Protein AF-A0A5E9AK04-F1 (afdb_monomer_lite)

Structure (mmCIF, N/CA/C/O backbone):
data_AF-A0A5E9AK04-F1
#
_entry.id   AF-A0A5E9AK04-F1
#
loop_
_atom_site.group_PDB
_atom_site.id
_atom_site.type_symbol
_atom_site.label_atom_id
_atom_site.label_alt_id
_atom_site.label_comp_id
_atom_site.label_asym_id
_atom_site.label_entity_id
_atom_site.label_seq_id
_atom_site.pdbx_PDB_ins_code
_atom_site.Cartn_x
_atom_site.Cartn_y
_atom_site.Cartn_z
_atom_site.occupancy
_atom_site.B_iso_or_equiv
_atom_site.auth_seq_id
_atom_site.auth_comp_id
_atom_site.auth_asym_id
_atom_site.auth_atom_id
_atom_site.pdbx_PDB_model_num
ATOM 1 N N . MET A 1 1 ? 7.379 4.661 -23.311 1.00 40.50 1 MET A N 1
ATOM 2 C CA . MET A 1 1 ? 7.378 3.587 -22.299 1.00 40.50 1 MET A CA 1
ATOM 3 C C . MET A 1 1 ? 6.338 3.997 -21.280 1.00 40.50 1 MET A C 1
ATOM 5 O O . MET A 1 1 ? 6.493 5.065 -20.714 1.00 40.50 1 MET A O 1
ATOM 9 N N . PHE A 1 2 ? 5.223 3.277 -21.164 1.00 50.31 2 PHE A N 1
ATOM 10 C CA . PHE A 1 2 ? 4.175 3.666 -20.222 1.00 50.31 2 PHE A CA 1
ATOM 11 C C . PHE A 1 2 ? 4.665 3.323 -18.822 1.00 50.31 2 PHE A C 1
ATOM 13 O O . PHE A 1 2 ? 4.843 2.157 -18.478 1.00 50.31 2 PHE A O 1
ATOM 20 N N . GLU A 1 3 ? 4.985 4.357 -18.063 1.00 57.16 3 GLU A N 1
ATOM 21 C CA . GLU A 1 3 ? 5.298 4.248 -16.653 1.00 57.16 3 GLU A CA 1
ATOM 22 C C . GLU A 1 3 ? 4.036 3.793 -15.922 1.00 57.16 3 GLU A C 1
ATOM 24 O O . GLU A 1 3 ? 3.156 4.590 -15.616 1.00 57.16 3 GLU A O 1
ATOM 29 N N . ASP A 1 4 ? 3.946 2.484 -15.681 1.00 65.88 4 ASP A N 1
ATOM 30 C CA . ASP A 1 4 ? 2.973 1.851 -14.786 1.00 65.88 4 ASP A CA 1
ATOM 31 C C . ASP A 1 4 ? 3.318 2.239 -13.339 1.00 65.88 4 ASP A C 1
ATOM 33 O O . ASP A 1 4 ? 3.806 1.441 -12.539 1.00 65.88 4 ASP A O 1
ATOM 37 N N . ARG A 1 5 ? 3.179 3.533 -13.047 1.00 72.12 5 ARG A N 1
ATOM 38 C CA . ARG A 1 5 ? 3.321 4.101 -11.713 1.00 72.12 5 ARG A CA 1
ATOM 39 C C . ARG A 1 5 ? 2.019 3.827 -10.980 1.00 72.12 5 ARG A C 1
ATOM 41 O O . ARG A 1 5 ? 0.952 4.243 -11.424 1.00 72.12 5 ARG A O 1
ATOM 48 N N . ILE A 1 6 ? 2.115 3.108 -9.871 1.00 85.81 6 ILE A N 1
ATOM 49 C CA . ILE A 1 6 ? 0.977 2.900 -8.984 1.00 85.81 6 ILE A CA 1
ATOM 50 C C . ILE A 1 6 ? 0.842 4.124 -8.097 1.00 85.81 6 ILE A C 1
ATOM 52 O O . ILE A 1 6 ? 1.796 4.508 -7.422 1.00 85.81 6 ILE A O 1
ATOM 56 N N . ASP A 1 7 ? -0.355 4.698 -8.082 1.00 89.81 7 ASP A N 1
ATOM 57 C CA . ASP A 1 7 ? -0.721 5.708 -7.103 1.00 89.81 7 ASP A CA 1
ATOM 58 C C . ASP A 1 7 ? -1.073 5.012 -5.783 1.00 89.81 7 ASP A C 1
ATOM 60 O O . ASP A 1 7 ? -2.156 4.448 -5.606 1.00 89.81 7 ASP A O 1
ATOM 64 N N . VAL A 1 8 ? -0.091 4.958 -4.884 1.00 90.62 8 VAL A N 1
ATOM 65 C CA . VAL A 1 8 ? -0.197 4.228 -3.614 1.00 90.62 8 VAL A CA 1
ATOM 66 C C . VAL A 1 8 ? -1.207 4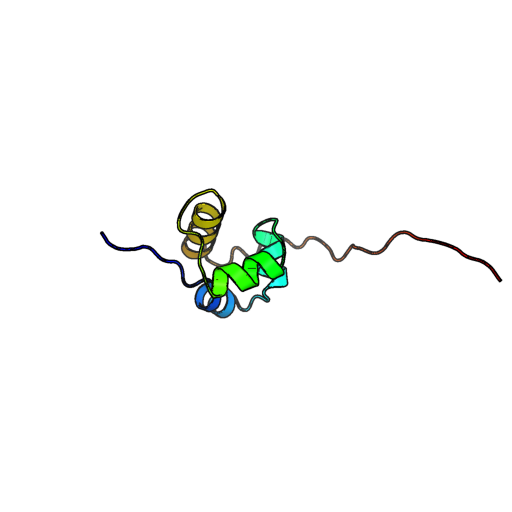.893 -2.679 1.00 90.62 8 VAL A C 1
ATOM 68 O O . VAL A 1 8 ? -1.907 4.190 -1.949 1.00 90.62 8 VAL A O 1
ATOM 71 N N . ALA A 1 9 ? -1.333 6.222 -2.745 1.00 91.25 9 ALA A N 1
ATOM 72 C CA . ALA A 1 9 ? -2.296 6.969 -1.947 1.00 91.25 9 ALA A CA 1
ATOM 73 C C . ALA A 1 9 ? -3.723 6.648 -2.398 1.00 91.25 9 ALA A C 1
ATOM 75 O O . ALA A 1 9 ? -4.531 6.204 -1.582 1.00 91.25 9 ALA A O 1
ATOM 76 N N . ALA A 1 10 ? -4.000 6.742 -3.702 1.00 90.56 10 ALA A N 1
ATOM 77 C CA . ALA A 1 10 ? -5.312 6.408 -4.247 1.00 90.56 10 ALA A CA 1
ATOM 78 C C . ALA A 1 10 ? -5.680 4.931 -4.022 1.00 90.56 10 ALA A C 1
ATOM 80 O O . ALA A 1 10 ? -6.829 4.621 -3.701 1.00 90.56 10 ALA A O 1
ATOM 81 N N . LEU A 1 11 ? -4.711 4.012 -4.138 1.00 90.00 11 LEU A N 1
ATOM 82 C CA . LEU A 1 11 ? -4.920 2.591 -3.846 1.00 90.00 11 LEU A CA 1
ATOM 83 C C . LEU A 1 11 ? -5.338 2.383 -2.385 1.00 90.00 11 LEU A C 1
ATOM 85 O O . LEU A 1 11 ? -6.310 1.684 -2.106 1.00 90.00 11 LEU A O 1
ATOM 89 N N . ARG A 1 12 ? -4.629 3.018 -1.449 1.00 91.19 12 ARG A N 1
ATOM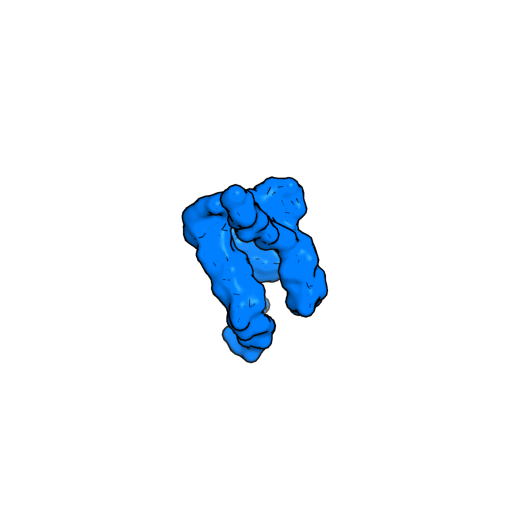 90 C CA . ARG A 1 12 ? -4.926 2.942 -0.018 1.00 91.19 12 ARG A CA 1
ATOM 91 C C . ARG A 1 12 ? -6.291 3.552 0.311 1.00 91.19 12 ARG A C 1
ATOM 93 O O . ARG A 1 12 ? -7.052 2.959 1.074 1.00 91.19 12 ARG A O 1
ATOM 100 N N . GLU A 1 13 ? -6.601 4.719 -0.247 1.00 90.12 13 GLU A N 1
ATOM 101 C CA . GLU A 1 13 ? -7.880 5.406 -0.041 1.00 90.12 13 GLU A CA 1
ATOM 102 C C . GLU A 1 13 ? -9.056 4.609 -0.611 1.00 90.12 13 GLU A C 1
ATOM 104 O O . GLU A 1 13 ? -10.076 4.476 0.061 1.00 90.12 13 GLU A O 1
ATOM 109 N N . GLY A 1 14 ? -8.890 3.991 -1.784 1.00 89.00 14 GLY A N 1
ATOM 110 C CA . GLY A 1 14 ? -9.889 3.097 -2.374 1.00 89.00 14 GLY A CA 1
ATOM 111 C C . GLY A 1 14 ? -10.179 1.855 -1.525 1.00 89.00 14 GLY A C 1
ATOM 112 O O . GLY A 1 14 ? -11.279 1.310 -1.581 1.00 89.00 14 GLY A O 1
ATOM 113 N N . LEU A 1 15 ? -9.216 1.435 -0.700 1.00 87.31 15 LEU A N 1
ATOM 114 C CA . LEU A 1 15 ? -9.361 0.341 0.265 1.00 87.31 15 LEU A CA 1
ATOM 115 C C . LEU A 1 15 ? -9.829 0.815 1.653 1.00 87.31 15 LEU A C 1
ATOM 117 O O . LEU A 1 15 ? -10.143 -0.014 2.506 1.00 87.31 15 LEU A O 1
ATOM 121 N N . GLY A 1 16 ? -9.864 2.128 1.911 1.00 89.88 16 GLY A N 1
ATOM 122 C CA . GLY A 1 16 ? -10.144 2.690 3.235 1.00 89.88 16 GLY A CA 1
ATOM 123 C C . GLY A 1 16 ? -9.063 2.379 4.279 1.00 89.88 16 GLY A C 1
ATOM 124 O O . GLY A 1 16 ? -9.354 2.322 5.473 1.00 89.88 16 GLY A O 1
ATOM 125 N N . TRP A 1 17 ? -7.825 2.127 3.847 1.00 90.81 17 TRP A N 1
ATOM 126 C CA . TRP A 1 17 ? -6.727 1.726 4.728 1.00 90.81 17 TRP A CA 1
ATOM 127 C C . TRP A 1 17 ? -5.928 2.925 5.249 1.00 90.81 17 TRP A C 1
ATOM 129 O O . TRP A 1 17 ? -5.838 3.987 4.633 1.00 90.81 17 TRP A O 1
ATOM 139 N N . THR A 1 18 ? -5.294 2.752 6.402 1.00 92.75 18 THR A N 1
ATOM 140 C CA . THR A 1 18 ? -4.267 3.666 6.917 1.00 92.75 18 THR A CA 1
ATOM 141 C C . THR A 1 18 ? -2.893 3.309 6.347 1.00 92.75 18 THR A C 1
ATOM 143 O O . THR A 1 18 ? -2.676 2.196 5.869 1.00 92.75 18 THR A O 1
ATOM 146 N N . GLN A 1 19 ? -1.937 4.247 6.402 1.00 92.50 19 GLN A N 1
ATOM 147 C CA . GLN A 1 19 ? -0.554 3.971 5.980 1.00 92.50 19 GLN A CA 1
ATOM 148 C C . GLN A 1 19 ? 0.044 2.788 6.756 1.00 92.50 19 GLN A C 1
ATOM 150 O O . GLN A 1 19 ? 0.776 1.997 6.177 1.00 92.50 19 GLN A O 1
ATOM 155 N N . GLN A 1 20 ? -0.294 2.658 8.046 1.00 91.00 20 GLN A N 1
ATOM 156 C CA . GLN A 1 20 ? 0.162 1.559 8.895 1.00 91.00 20 GLN A CA 1
ATOM 157 C C . GLN A 1 20 ? -0.396 0.216 8.411 1.00 91.00 20 GLN A C 1
ATOM 159 O O . GLN A 1 20 ? 0.371 -0.705 8.199 1.00 91.00 20 GLN A O 1
ATOM 164 N N . GLN A 1 21 ? -1.696 0.129 8.114 1.00 89.31 21 GLN A N 1
ATOM 165 C CA . GLN A 1 21 ? -2.300 -1.112 7.606 1.00 89.31 21 GLN A CA 1
ATOM 166 C C . GLN A 1 21 ? -1.708 -1.563 6.267 1.00 89.31 21 GLN A C 1
ATOM 168 O O . GLN A 1 21 ? -1.501 -2.755 6.058 1.00 89.31 21 GLN A O 1
ATOM 173 N N . LEU A 1 22 ? -1.413 -0.621 5.367 1.00 90.00 22 LEU A N 1
ATOM 174 C CA . LEU A 1 22 ? -0.711 -0.945 4.126 1.00 90.00 22 LEU A CA 1
ATOM 175 C C . LEU A 1 22 ? 0.725 -1.416 4.403 1.00 90.00 22 LEU A C 1
ATOM 177 O O . LEU A 1 22 ? 1.213 -2.320 3.732 1.00 90.00 22 LEU A O 1
ATOM 181 N N . ALA A 1 23 ? 1.386 -0.825 5.398 1.00 90.62 23 ALA A N 1
ATOM 182 C CA . ALA A 1 23 ? 2.734 -1.198 5.801 1.00 90.62 23 ALA A CA 1
ATOM 183 C C . ALA A 1 23 ? 2.773 -2.623 6.373 1.00 90.62 23 ALA A C 1
ATOM 185 O O . ALA A 1 23 ? 3.564 -3.437 5.907 1.00 90.62 23 ALA A O 1
ATOM 186 N N . ASP A 1 24 ? 1.850 -2.949 7.281 1.00 89.88 24 ASP A N 1
ATOM 187 C CA . ASP A 1 24 ? 1.664 -4.296 7.826 1.00 89.88 24 ASP A CA 1
ATOM 188 C C . ASP A 1 24 ? 1.351 -5.320 6.721 1.00 89.88 24 ASP A C 1
ATOM 190 O O . ASP A 1 24 ? 1.882 -6.428 6.730 1.00 89.88 24 ASP A O 1
ATOM 194 N N . TYR A 1 25 ? 0.534 -4.953 5.725 1.00 88.06 25 TYR A N 1
ATOM 195 C CA . TYR A 1 25 ? 0.236 -5.829 4.586 1.00 88.06 25 TYR A CA 1
ATOM 196 C C . TYR A 1 25 ? 1.460 -6.077 3.691 1.00 88.06 25 TYR A C 1
ATOM 198 O O . TYR A 1 25 ? 1.659 -7.182 3.187 1.00 88.06 25 TYR A O 1
ATOM 206 N N . CYS A 1 26 ? 2.278 -5.047 3.473 1.00 86.56 26 CYS A N 1
ATOM 207 C CA . CYS A 1 26 ? 3.474 -5.121 2.638 1.00 86.56 26 CYS A CA 1
ATOM 208 C C . CYS A 1 26 ? 4.742 -5.543 3.402 1.00 86.56 26 CYS A C 1
ATOM 210 O O . CYS A 1 26 ? 5.813 -5.517 2.794 1.00 86.56 26 CYS A O 1
ATOM 212 N N . ASP A 1 27 ? 4.630 -5.906 4.686 1.00 87.00 27 ASP A N 1
ATOM 213 C CA . ASP A 1 27 ? 5.749 -6.205 5.596 1.00 87.00 27 ASP A CA 1
ATOM 214 C C . ASP A 1 27 ? 6.842 -5.120 5.538 1.00 87.00 27 ASP A C 1
ATOM 216 O O . ASP A 1 27 ? 8.021 -5.362 5.281 1.00 87.00 27 ASP A O 1
ATOM 220 N N . THR A 1 28 ? 6.420 -3.864 5.675 1.00 89.62 28 THR A N 1
ATOM 221 C CA . THR A 1 28 ? 7.303 -2.699 5.601 1.00 89.62 28 THR A CA 1
ATOM 222 C C . THR A 1 28 ? 6.968 -1.672 6.677 1.00 89.62 28 THR A C 1
ATOM 224 O O . THR A 1 28 ? 6.001 -1.807 7.420 1.00 89.62 28 THR A O 1
ATOM 227 N N . ASP A 1 29 ? 7.768 -0.614 6.763 1.00 92.12 29 ASP A N 1
ATOM 228 C CA . ASP A 1 29 ? 7.544 0.480 7.698 1.00 92.12 29 ASP A CA 1
ATOM 229 C C . ASP A 1 29 ? 6.538 1.503 7.162 1.00 92.12 29 ASP A C 1
ATOM 231 O O . ASP A 1 29 ? 6.507 1.846 5.976 1.00 92.12 29 ASP A O 1
ATOM 235 N N . ARG A 1 30 ? 5.771 2.110 8.071 1.00 93.50 30 ARG A N 1
ATOM 236 C CA . ARG A 1 30 ? 4.849 3.211 7.746 1.00 93.50 30 ARG A CA 1
ATOM 237 C C . ARG A 1 30 ? 5.561 4.403 7.086 1.00 93.50 30 ARG A C 1
ATOM 239 O O . ARG A 1 30 ? 4.980 5.074 6.234 1.00 93.50 30 ARG A O 1
ATOM 246 N N . SER A 1 31 ? 6.822 4.661 7.439 1.00 92.50 31 SER A N 1
ATOM 247 C CA . SER A 1 31 ? 7.669 5.670 6.783 1.00 92.50 31 SER A CA 1
ATOM 248 C C . SER A 1 31 ? 8.004 5.298 5.334 1.00 92.50 31 SER A C 1
ATOM 250 O O . SER A 1 31 ? 8.023 6.173 4.469 1.00 92.50 31 SER A O 1
ATOM 252 N N . THR A 1 32 ? 8.195 4.009 5.045 1.00 91.94 32 THR A N 1
ATOM 253 C CA . THR A 1 32 ? 8.395 3.490 3.687 1.00 91.94 32 THR A CA 1
ATOM 254 C C . THR A 1 32 ? 7.131 3.659 2.851 1.00 91.94 32 THR A C 1
ATOM 256 O O . THR A 1 32 ? 7.218 4.135 1.721 1.00 91.94 32 THR A O 1
ATOM 259 N N . VAL A 1 33 ? 5.950 3.394 3.419 1.00 92.44 33 VAL A N 1
ATOM 260 C CA . VAL A 1 33 ? 4.667 3.673 2.750 1.00 92.44 33 VAL A CA 1
ATOM 261 C C . VAL A 1 33 ? 4.486 5.166 2.476 1.00 92.44 33 VAL A C 1
ATOM 263 O O . VAL A 1 33 ? 4.149 5.542 1.358 1.00 92.44 33 VAL A O 1
ATOM 266 N N . SER A 1 34 ? 4.777 6.033 3.452 1.00 93.06 34 SER A N 1
ATOM 267 C CA . SER A 1 34 ? 4.744 7.488 3.241 1.00 93.06 34 SER A CA 1
ATOM 268 C C . SER A 1 34 ? 5.686 7.922 2.117 1.00 93.06 34 SER A C 1
ATOM 270 O O . SER A 1 34 ? 5.360 8.836 1.360 1.00 93.06 34 SER A O 1
ATOM 272 N N . LYS A 1 35 ? 6.852 7.273 1.997 1.00 92.75 35 LYS A N 1
ATO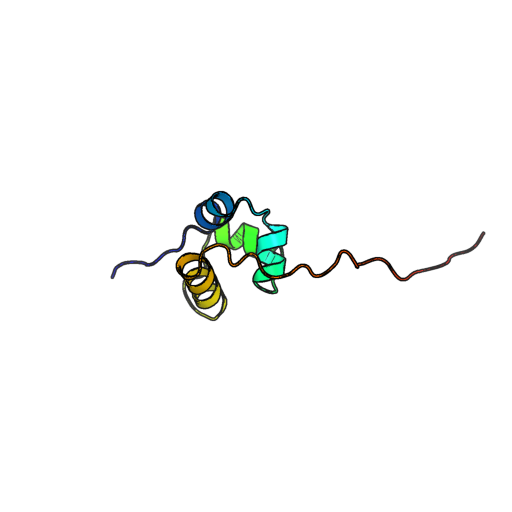M 273 C CA . LYS A 1 35 ? 7.766 7.510 0.885 1.00 92.75 35 LYS A CA 1
ATOM 274 C C . LYS A 1 35 ? 7.150 7.041 -0.429 1.00 92.75 35 LYS A C 1
ATOM 276 O O . LYS A 1 35 ? 7.213 7.792 -1.387 1.00 92.75 35 LYS A O 1
ATOM 281 N N . TRP A 1 36 ? 6.529 5.864 -0.480 1.00 93.31 36 TRP A N 1
ATOM 282 C CA . TRP A 1 36 ? 5.893 5.338 -1.693 1.00 93.31 36 TRP A CA 1
ATOM 283 C C . TRP A 1 36 ? 4.717 6.176 -2.193 1.00 93.31 36 TRP A C 1
ATOM 285 O O . TRP A 1 36 ? 4.511 6.257 -3.399 1.00 93.31 36 TRP A O 1
ATOM 295 N N . GLU A 1 37 ? 3.974 6.823 -1.296 1.00 91.12 37 GLU A N 1
ATOM 296 C CA . GLU A 1 37 ? 2.919 7.766 -1.686 1.00 91.12 37 GLU A CA 1
ATOM 297 C C . GLU A 1 37 ? 3.481 9.008 -2.403 1.00 91.12 37 GLU A C 1
ATOM 299 O O . GLU A 1 37 ? 2.786 9.599 -3.221 1.00 91.12 37 GLU A O 1
ATOM 304 N N . SER A 1 38 ? 4.739 9.388 -2.148 1.00 90.50 38 SER A N 1
ATOM 305 C CA . SER A 1 38 ? 5.411 10.500 -2.849 1.00 90.50 38 SER A CA 1
ATOM 306 C C . SER A 1 38 ? 6.275 10.032 -4.029 1.00 90.50 38 SER A C 1
ATOM 308 O O . SER A 1 38 ? 6.338 10.675 -5.073 1.00 90.50 38 SER A O 1
ATOM 310 N N . GLU A 1 39 ? 6.968 8.910 -3.851 1.00 89.94 39 GLU A N 1
ATOM 311 C CA . GLU A 1 39 ? 7.912 8.295 -4.777 1.00 89.94 39 GLU A CA 1
ATOM 312 C C . GLU A 1 39 ? 7.637 6.782 -4.832 1.00 89.94 39 GLU A C 1
ATOM 314 O O . GLU A 1 39 ? 8.252 6.000 -4.093 1.00 89.94 39 GLU A O 1
ATOM 319 N N . PRO A 1 40 ? 6.689 6.345 -5.680 1.00 87.00 40 PRO A N 1
ATOM 320 C CA . PRO A 1 40 ? 6.306 4.946 -5.748 1.00 87.00 40 PRO A CA 1
ATOM 321 C C . PRO A 1 40 ? 7.458 4.080 -6.270 1.00 87.00 40 PRO A C 1
ATOM 323 O O . PRO A 1 40 ? 8.227 4.501 -7.145 1.00 87.00 40 PRO A O 1
ATOM 326 N N . PRO A 1 41 ? 7.586 2.841 -5.768 1.00 85.81 41 PRO A N 1
ATOM 327 C CA . PRO A 1 41 ? 8.644 1.944 -6.194 1.00 85.81 41 PRO A CA 1
ATOM 328 C C . PRO A 1 41 ? 8.468 1.594 -7.675 1.00 85.81 41 PRO A C 1
ATOM 330 O O . PRO A 1 41 ? 7.421 1.119 -8.103 1.00 85.81 41 PRO A O 1
ATOM 333 N N . THR A 1 42 ? 9.521 1.789 -8.465 1.00 85.06 42 THR A N 1
ATOM 334 C CA . THR A 1 42 ? 9.505 1.533 -9.917 1.00 85.06 42 THR A CA 1
ATOM 335 C C . THR A 1 42 ? 9.900 0.104 -10.291 1.00 85.06 42 THR A C 1
ATOM 337 O O . THR A 1 42 ? 9.760 -0.298 -11.444 1.00 85.06 42 THR A O 1
ATOM 340 N N . LYS A 1 43 ? 10.414 -0.677 -9.333 1.00 83.50 43 LYS A N 1
ATOM 341 C CA . LYS A 1 43 ? 10.879 -2.056 -9.526 1.00 83.50 43 LYS A CA 1
ATOM 342 C C . LYS A 1 43 ? 10.921 -2.828 -8.209 1.00 83.50 43 LYS A C 1
ATOM 344 O O . LYS A 1 43 ? 10.940 -2.238 -7.131 1.00 83.50 43 LYS A O 1
ATOM 349 N N . GLY A 1 44 ? 11.016 -4.150 -8.322 1.00 86.12 44 GLY A N 1
ATOM 350 C CA . GLY A 1 44 ? 11.237 -5.053 -7.194 1.00 86.12 44 GLY A CA 1
ATOM 351 C C . GLY A 1 44 ? 9.956 -5.552 -6.514 1.00 86.12 44 GLY A C 1
ATOM 352 O O . GLY A 1 44 ? 8.856 -5.337 -7.029 1.00 86.12 44 GLY A O 1
ATOM 353 N N . PRO A 1 45 ? 10.100 -6.233 -5.362 1.00 85.94 45 PRO A N 1
ATOM 354 C CA . PRO A 1 45 ? 8.996 -6.913 -4.681 1.00 85.94 45 PRO A CA 1
ATOM 355 C C . PRO A 1 45 ? 7.860 -5.975 -4.268 1.00 85.94 45 PRO A C 1
ATOM 357 O O . PRO A 1 45 ? 6.696 -6.321 -4.434 1.00 85.94 45 PRO A O 1
ATOM 360 N N . ALA A 1 46 ? 8.191 -4.76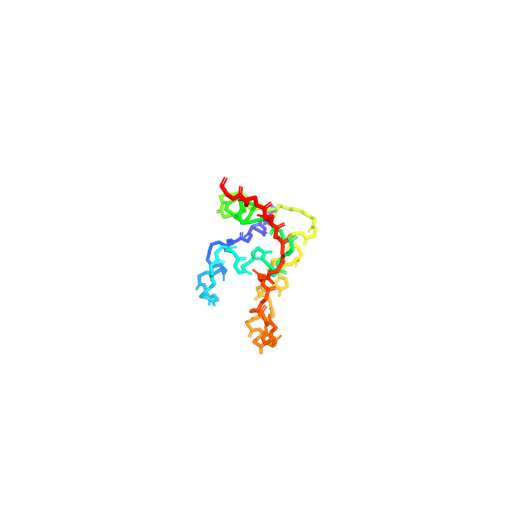1 -3.819 1.00 86.31 46 ALA A N 1
ATOM 361 C CA . ALA A 1 46 ? 7.207 -3.756 -3.422 1.00 86.31 46 ALA A CA 1
ATOM 362 C C . ALA A 1 46 ? 6.231 -3.409 -4.558 1.00 86.31 46 ALA A C 1
ATOM 364 O O . ALA A 1 46 ? 5.022 -3.386 -4.353 1.00 86.31 46 ALA A O 1
ATOM 365 N N . LEU A 1 47 ? 6.738 -3.213 -5.781 1.00 88.31 47 LEU A N 1
ATOM 366 C CA . LEU A 1 47 ? 5.884 -2.944 -6.939 1.00 88.31 47 LEU A CA 1
ATOM 367 C C . LEU A 1 47 ? 4.982 -4.143 -7.266 1.00 88.31 47 LEU A C 1
ATOM 369 O O . LEU A 1 47 ? 3.820 -3.960 -7.613 1.00 88.31 47 LEU A O 1
ATOM 373 N N . ILE A 1 48 ? 5.498 -5.369 -7.145 1.00 88.88 48 ILE A N 1
ATOM 374 C CA . ILE A 1 48 ? 4.719 -6.589 -7.396 1.00 88.88 48 ILE A CA 1
ATOM 375 C C . ILE A 1 48 ? 3.574 -6.705 -6.384 1.00 88.88 48 ILE A C 1
ATOM 377 O O . ILE A 1 48 ? 2.440 -6.938 -6.792 1.00 88.88 48 ILE A O 1
ATOM 381 N N . LEU A 1 49 ? 3.848 -6.478 -5.097 1.00 88.00 49 LEU A N 1
ATOM 382 C CA . LEU A 1 49 ? 2.839 -6.515 -4.035 1.00 88.00 49 LEU A CA 1
ATOM 383 C C . LEU A 1 49 ? 1.756 -5.450 -4.238 1.00 88.00 49 LEU A C 1
ATOM 385 O O . LEU A 1 49 ? 0.572 -5.751 -4.121 1.00 88.00 49 LEU A O 1
ATOM 389 N N . LEU A 1 50 ? 2.144 -4.225 -4.603 1.00 88.94 50 LEU A N 1
ATOM 390 C CA . LEU A 1 50 ? 1.198 -3.145 -4.895 1.00 88.94 50 LEU A CA 1
ATOM 391 C C . LEU A 1 50 ? 0.322 -3.461 -6.119 1.00 88.94 50 LEU A C 1
ATOM 393 O O . LEU A 1 50 ? -0.879 -3.192 -6.097 1.00 88.94 50 LEU A O 1
ATOM 397 N N . ARG A 1 51 ? 0.889 -4.080 -7.166 1.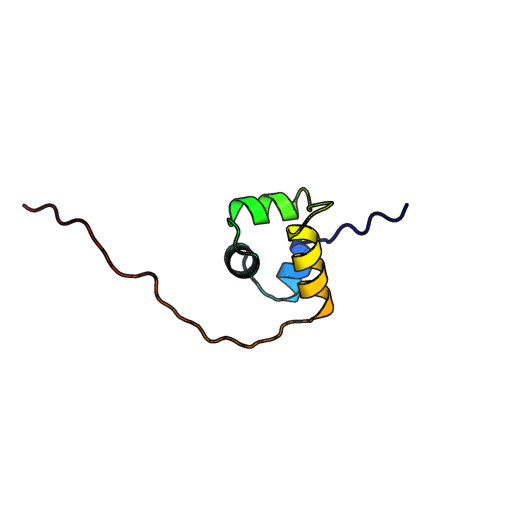00 89.56 51 ARG A N 1
ATOM 398 C CA . ARG A 1 51 ? 0.116 -4.574 -8.322 1.00 89.56 51 ARG A CA 1
ATOM 399 C C . ARG A 1 51 ? -0.873 -5.648 -7.898 1.00 89.56 51 ARG A C 1
ATOM 401 O O . ARG A 1 51 ? -2.052 -5.540 -8.199 1.00 89.56 51 ARG A O 1
ATOM 408 N N . GLN A 1 52 ? -0.408 -6.645 -7.152 1.00 88.56 52 GLN A N 1
ATOM 409 C CA . GLN A 1 52 ? -1.266 -7.715 -6.650 1.00 88.56 52 GLN A CA 1
ATOM 410 C C . GLN A 1 52 ? -2.405 -7.169 -5.791 1.00 88.56 52 GLN A C 1
ATOM 412 O O . GLN A 1 52 ? -3.539 -7.599 -5.964 1.00 88.56 52 GLN A O 1
ATOM 417 N N . LEU A 1 53 ? -2.134 -6.202 -4.913 1.00 86.81 53 LEU A N 1
ATOM 418 C CA . LEU A 1 53 ? -3.152 -5.573 -4.076 1.00 86.81 53 LEU A CA 1
ATOM 419 C C . LEU A 1 53 ? -4.211 -4.838 -4.914 1.00 86.81 53 LEU A C 1
ATOM 421 O O . LEU A 1 53 ? -5.403 -4.981 -4.655 1.00 86.81 53 LEU A O 1
ATOM 425 N N . ARG A 1 54 ? -3.787 -4.102 -5.948 1.00 87.75 54 ARG A N 1
ATOM 426 C CA . ARG A 1 54 ? -4.693 -3.447 -6.905 1.00 87.75 54 ARG A CA 1
ATOM 427 C C . ARG A 1 54 ? -5.569 -4.459 -7.647 1.00 87.75 54 ARG A C 1
ATOM 429 O O . ARG A 1 54 ? -6.769 -4.243 -7.771 1.00 87.75 54 ARG A O 1
ATOM 436 N N . ASP A 1 55 ? -4.969 -5.536 -8.146 1.00 86.31 55 ASP A N 1
ATOM 437 C CA . ASP A 1 55 ? -5.643 -6.546 -8.968 1.00 86.31 55 ASP A CA 1
ATOM 438 C C . ASP A 1 55 ? -6.548 -7.490 -8.146 1.00 86.31 55 ASP A C 1
ATOM 440 O O . ASP A 1 55 ? -7.559 -7.971 -8.652 1.00 86.31 55 ASP A O 1
ATOM 444 N N . SER A 1 56 ? -6.227 -7.737 -6.871 1.00 76.00 56 SER A N 1
ATOM 445 C CA . SER A 1 56 ? -6.971 -8.685 -6.022 1.00 76.00 56 SER A CA 1
ATOM 446 C C . SER A 1 56 ? -8.223 -8.081 -5.376 1.00 76.00 56 SER A C 1
ATOM 448 O O . SER A 1 56 ? -9.059 -8.827 -4.866 1.00 76.00 56 SER A O 1
ATOM 450 N N . GLY A 1 57 ? -8.368 -6.748 -5.376 1.00 62.09 57 GLY A N 1
ATOM 451 C CA . GLY A 1 57 ? -9.378 -6.062 -4.565 1.00 62.09 57 GLY A CA 1
ATOM 452 C C . GLY A 1 57 ? -9.231 -6.390 -3.068 1.00 62.09 57 GLY A C 1
ATOM 453 O O . GLY A 1 57 ? -8.353 -7.165 -2.680 1.00 62.09 57 GLY A O 1
ATOM 454 N N . PRO A 1 58 ? -10.049 -5.809 -2.175 1.00 55.97 58 PRO A N 1
ATOM 455 C CA . PRO A 1 58 ? -9.963 -6.115 -0.753 1.00 55.97 58 PRO A CA 1
ATOM 456 C C . PRO A 1 58 ? -10.415 -7.561 -0.508 1.00 55.97 58 PRO A C 1
ATOM 458 O O . PRO A 1 58 ? -11.588 -7.827 -0.243 1.00 55.97 58 PRO A O 1
ATOM 461 N N . VAL A 1 59 ? -9.479 -8.511 -0.559 1.00 52.19 59 VAL A N 1
ATOM 462 C CA . VAL A 1 59 ? -9.657 -9.834 0.040 1.00 52.19 59 VAL A CA 1
ATOM 463 C C . VAL A 1 59 ? -9.679 -9.611 1.547 1.00 52.19 59 VAL A C 1
ATOM 465 O O . VAL A 1 59 ? -8.664 -9.644 2.239 1.00 52.19 59 VAL A O 1
ATOM 468 N N . GLN A 1 60 ? -10.871 -9.311 2.061 1.00 50.97 60 GLN A N 1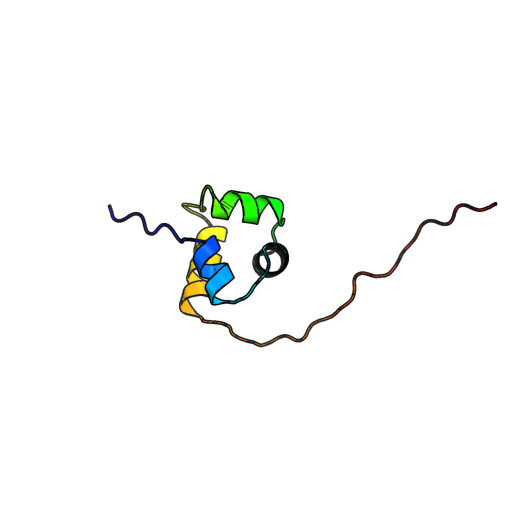
ATOM 469 C CA . GLN A 1 60 ? -11.150 -9.319 3.486 1.00 50.97 60 GLN A CA 1
ATOM 470 C C . GLN A 1 60 ? -11.066 -10.766 3.968 1.00 50.97 60 GLN A C 1
ATOM 472 O O . GLN A 1 60 ? -12.047 -11.505 3.974 1.00 50.97 60 GLN A O 1
ATOM 477 N N . SER A 1 61 ? -9.867 -11.216 4.317 1.00 47.00 61 SER A N 1
ATOM 478 C CA . SER A 1 61 ? -9.644 -12.509 4.959 1.00 47.00 61 SER A CA 1
ATOM 479 C C . SER A 1 61 ? -8.415 -12.431 5.859 1.00 47.00 61 SER A C 1
ATOM 481 O O . SER A 1 61 ? -7.313 -12.728 5.415 1.00 47.00 61 SER A O 1
ATOM 483 N N . ALA A 1 62 ? -8.654 -12.014 7.111 1.00 48.16 62 ALA A N 1
ATOM 484 C CA . ALA A 1 62 ? -7.882 -12.225 8.350 1.00 48.16 62 ALA A CA 1
ATOM 485 C C . ALA A 1 62 ? -7.852 -10.907 9.157 1.00 48.16 62 ALA A C 1
ATOM 487 O O . ALA A 1 62 ? -7.086 -10.005 8.872 1.00 48.16 62 ALA A O 1
ATOM 488 N N . GLY A 1 63 ? -8.652 -10.702 10.203 1.00 44.53 63 GLY A N 1
ATOM 489 C CA . GLY A 1 63 ? -9.037 -11.723 11.171 1.00 44.53 63 GLY A CA 1
ATOM 490 C C . GLY A 1 63 ? -7.836 -12.265 11.959 1.00 44.53 63 GLY A C 1
ATOM 491 O O . GLY A 1 63 ? -7.921 -13.366 12.491 1.00 44.53 63 GLY A O 1
ATOM 492 N N . ARG A 1 64 ? -6.714 -11.532 12.032 1.00 46.00 64 ARG A N 1
ATOM 493 C CA . ARG A 1 64 ? -5.588 -11.861 12.916 1.00 46.00 64 ARG A CA 1
ATOM 494 C C . ARG A 1 64 ? -5.148 -10.623 13.704 1.00 46.00 64 ARG A C 1
ATOM 496 O O . ARG A 1 64 ? -4.396 -9.801 13.208 1.00 46.00 64 ARG A O 1
ATOM 503 N N . ALA A 1 65 ? -5.700 -10.542 14.918 1.00 43.50 65 ALA A N 1
ATOM 504 C CA . ALA A 1 65 ? -5.090 -10.061 16.164 1.00 43.50 65 ALA A CA 1
ATOM 505 C C . ALA A 1 65 ? -4.290 -8.739 16.087 1.00 43.50 65 ALA A C 1
ATOM 507 O O . ALA A 1 65 ? -3.190 -8.697 15.564 1.00 43.50 65 ALA A O 1
ATOM 508 N N . ALA A 1 66 ? -4.717 -7.625 16.686 1.00 52.09 66 ALA A N 1
ATOM 509 C CA . ALA A 1 66 ? -4.893 -7.491 18.136 1.00 52.09 66 ALA A CA 1
ATOM 510 C C . ALA A 1 66 ? -3.954 -8.412 18.944 1.00 52.09 66 ALA A C 1
ATOM 512 O O . ALA A 1 66 ? -4.426 -9.324 19.609 1.00 52.09 66 ALA A O 1
ATOM 513 N N . SER A 1 67 ? -2.633 -8.219 18.831 1.00 48.97 67 SER A N 1
ATOM 514 C CA . SER A 1 67 ? -1.670 -8.566 19.890 1.00 48.97 67 SER A CA 1
ATOM 515 C C . SER A 1 67 ? -0.272 -8.015 19.585 1.00 48.97 67 SER A C 1
ATOM 517 O O . SER A 1 67 ? 0.563 -8.676 18.978 1.00 48.97 67 SER A O 1
ATOM 519 N N . GLN A 1 68 ? -0.006 -6.803 20.069 1.00 52.47 68 GLN A N 1
ATOM 520 C CA . GLN A 1 68 ? 1.327 -6.414 20.532 1.00 52.47 68 GLN A CA 1
ATOM 521 C C . GLN A 1 68 ? 1.164 -5.709 21.886 1.00 52.47 68 GLN A C 1
ATOM 523 O O . GLN A 1 68 ? 1.307 -4.503 22.043 1.00 52.47 68 GLN A O 1
ATOM 528 N N . ALA A 1 69 ? 0.767 -6.508 22.872 1.00 50.12 69 ALA A N 1
ATOM 529 C CA . ALA A 1 69 ? 1.091 -6.288 24.273 1.00 50.12 69 ALA A CA 1
ATOM 530 C C . ALA A 1 69 ? 1.896 -7.511 24.735 1.00 50.12 69 ALA A C 1
ATOM 532 O O . ALA A 1 69 ? 1.622 -8.605 24.242 1.00 50.12 69 ALA A O 1
ATOM 533 N N . VAL A 1 70 ? 2.805 -7.297 25.701 1.00 52.31 70 VAL A N 1
ATOM 534 C CA . VAL A 1 70 ? 3.797 -8.220 26.316 1.00 52.31 70 VAL A CA 1
ATOM 535 C C . VAL A 1 70 ? 5.190 -8.035 25.689 1.00 52.31 70 VAL A C 1
ATOM 537 O O . VAL A 1 70 ? 5.344 -8.192 24.489 1.00 52.31 70 VAL A O 1
ATOM 540 N N . THR A 1 71 ? 6.281 -7.658 26.359 1.00 49.62 71 THR A N 1
ATOM 541 C CA . THR A 1 71 ? 6.715 -7.475 27.763 1.00 49.62 71 THR A CA 1
ATOM 542 C C . THR A 1 71 ? 8.017 -6.654 27.629 1.00 49.62 71 THR A C 1
ATOM 544 O O . THR A 1 71 ? 8.758 -6.879 26.682 1.00 49.62 71 THR A O 1
ATOM 547 N N . GLY A 1 72 ? 8.403 -5.652 28.410 1.00 45.22 72 GLY A N 1
ATOM 548 C CA . GLY A 1 72 ? 8.322 -5.421 29.842 1.00 45.22 72 GLY A CA 1
ATOM 549 C C . GLY A 1 72 ? 9.699 -4.885 30.263 1.00 45.22 72 GLY A C 1
ATOM 550 O O . GLY A 1 72 ? 10.725 -5.440 29.878 1.00 45.22 72 GLY A O 1
ATOM 551 N N . ARG A 1 73 ? 9.743 -3.812 31.051 1.00 45.75 73 ARG A N 1
ATOM 552 C CA . ARG A 1 73 ? 10.874 -3.572 31.949 1.00 45.75 73 ARG A CA 1
ATOM 553 C C . ARG A 1 73 ? 10.350 -2.948 33.229 1.00 45.75 73 ARG A C 1
ATOM 555 O O . ARG A 1 73 ? 9.910 -1.806 33.246 1.00 45.75 73 ARG A O 1
ATOM 562 N N . CYS A 1 74 ? 10.364 -3.767 34.273 1.00 47.12 74 CYS A N 1
ATOM 563 C CA . CYS A 1 74 ? 10.350 -3.327 35.654 1.00 47.12 74 CYS A CA 1
ATOM 564 C C . CYS A 1 74 ? 11.554 -2.416 35.917 1.00 47.12 74 CYS A C 1
ATOM 566 O O . CYS A 1 74 ? 12.678 -2.804 35.612 1.00 47.12 74 CYS A O 1
ATOM 568 N N . GLU A 1 75 ? 11.312 -1.277 36.553 1.00 52.19 75 GLU A N 1
ATOM 569 C CA . GLU A 1 75 ? 12.220 -0.631 37.510 1.00 52.19 75 GLU A CA 1
ATOM 570 C C . GLU A 1 75 ? 11.277 0.165 38.435 1.00 52.19 75 GLU A C 1
ATOM 572 O O . GLU A 1 75 ? 10.607 1.084 37.979 1.00 52.19 75 GLU A O 1
ATOM 577 N N . VAL A 1 76 ? 10.748 -0.459 39.495 1.00 53.06 76 VAL A N 1
ATOM 578 C CA . VAL A 1 76 ? 11.295 -0.553 40.865 1.00 53.06 76 VAL A CA 1
ATOM 579 C C . VAL A 1 76 ? 11.597 0.823 41.465 1.00 53.06 76 VAL A C 1
ATOM 581 O O . VAL A 1 76 ? 12.618 1.410 41.141 1.00 53.06 76 VAL A O 1
ATOM 584 N N . LEU A 1 77 ? 10.685 1.203 42.374 1.00 51.38 77 LEU A N 1
ATOM 585 C CA . LEU A 1 77 ? 10.808 2.054 43.572 1.00 51.38 77 LEU A CA 1
ATOM 586 C C . LEU A 1 77 ? 11.368 3.474 43.415 1.00 51.38 77 LEU A C 1
ATOM 588 O O . LEU A 1 77 ? 12.592 3.632 43.242 1.00 51.38 77 LEU A O 1
#

Secondary structure (DSSP, 8-state):
-------HHHHHHHTT--HHHHHHHTTS-HHHHHHHHHS---SSHHHHHHHHHHHH---------------------

Sequence (77 aa):
MFEDRIDVAALREGLGWTQQQLADYCDTDRSTVSKWESEPPTKGPALILLRQLRDSGPVQSAGRAASQAVTGRCEVL

pLDDT: mean 76.39, std 18.44, range [40.5, 93.5]

Radius of gyration: 16.16 Å; chains: 1; bounding box: 23×23×66 Å

Foldseek 3Di:
DPQPQDQLVVLCVQQVHDLVRVCVQLVHDSVVSVVCNVVNDSDDDSVVSSVCPSVVDPPPDDDDDDDDDDDDDDDDD